Protein AF-A0A7X6UHW1-F1 (afdb_monomer)

Foldseek 3Di:
DVCVVVVHDDDDDDDDQADPVVRDGDDPVVRVVRVVVRVVVCVVPDDD

Radius of gyration: 14.49 Å; Cα contacts (8 Å, |Δi|>4): 22; chains: 1; bounding box: 34×22×34 Å

Mean predicted aligned error: 3.15 Å

Secondary structure (DSSP, 8-state):
-HHHHTT----------EETTTTEE--HHHHHHHHHHHHHHHHHTS--

Solvent-accessible surface area (backbone atoms only — not comparable to full-atom values): 3201 Å² total; per-residue (Å²): 116,68,41,64,76,70,77,43,91,80,83,91,85,84,73,86,53,58,38,86,89,82,66,49,67,60,54,74,68,57,45,51,52,47,48,52,54,50,49,54,53,52,61,73,70,47,82,132

Structure (mmCIF, N/CA/C/O backbone):
data_AF-A0A7X6UHW1-F1
#
_entry.id   AF-A0A7X6UHW1-F1
#
loop_
_atom_site.group_PDB
_atom_site.id
_atom_site.type_symbol
_atom_site.label_atom_id
_atom_site.label_alt_id
_atom_site.label_comp_id
_atom_site.label_asym_id
_atom_site.label_entity_id
_atom_site.label_seq_id
_atom_site.pdbx_PDB_ins_code
_atom_site.Cartn_x
_atom_site.Cartn_y
_at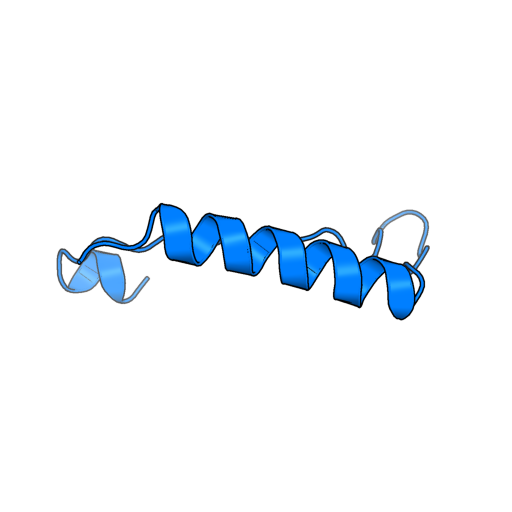om_site.Cartn_z
_atom_site.occupancy
_atom_site.B_iso_or_equiv
_atom_site.auth_seq_id
_atom_site.auth_comp_id
_atom_site.auth_asym_id
_atom_site.auth_atom_id
_atom_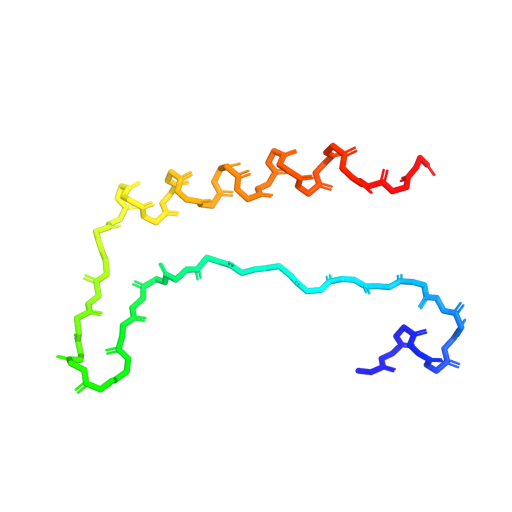site.pdbx_PDB_model_num
ATOM 1 N N . MET A 1 1 ? -11.401 -12.374 5.792 1.00 63.03 1 MET A N 1
ATOM 2 C CA . MET A 1 1 ? -12.805 -11.954 6.048 1.00 63.03 1 MET A CA 1
ATOM 3 C C . MET A 1 1 ? -13.235 -12.003 7.531 1.00 63.03 1 MET A C 1
ATOM 5 O O . MET A 1 1 ? -14.429 -11.962 7.802 1.00 63.03 1 MET A O 1
ATOM 9 N N . LYS A 1 2 ? -12.318 -12.031 8.518 1.00 90.69 2 LYS A N 1
ATOM 10 C CA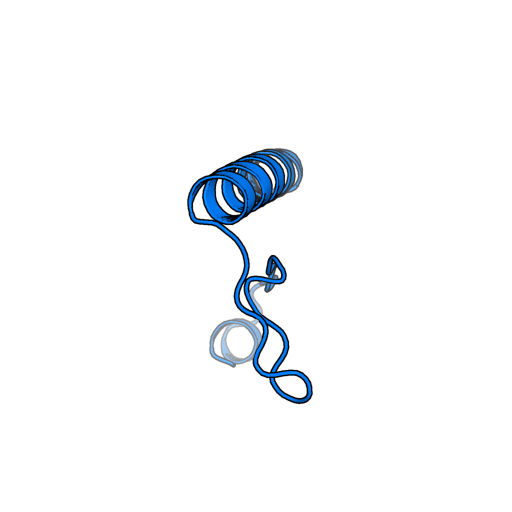 . LYS A 1 2 ? -12.682 -12.082 9.953 1.00 90.69 2 LYS A CA 1
ATOM 11 C C . LYS A 1 2 ? -13.405 -10.816 10.439 1.00 90.69 2 LYS A C 1
ATOM 13 O O . LYS A 1 2 ? -14.403 -10.924 11.137 1.00 90.69 2 LYS A O 1
ATOM 18 N N . ALA A 1 3 ? -12.969 -9.632 10.001 1.00 94.12 3 ALA A N 1
ATOM 19 C CA . ALA A 1 3 ? -13.594 -8.361 10.380 1.00 94.12 3 ALA A CA 1
ATOM 20 C C . ALA A 1 3 ? -15.094 -8.307 10.040 1.00 94.12 3 ALA A C 1
ATOM 22 O O . ALA A 1 3 ? -15.908 -8.005 10.907 1.00 94.12 3 ALA A O 1
ATOM 23 N N . ARG A 1 4 ? -15.474 -8.718 8.819 1.00 95.62 4 ARG A N 1
ATOM 24 C CA . ARG A 1 4 ? -16.882 -8.804 8.396 1.00 95.62 4 ARG A CA 1
ATOM 25 C C . ARG A 1 4 ? -17.696 -9.762 9.268 1.00 95.62 4 ARG A C 1
ATOM 27 O O . ARG A 1 4 ? -18.811 -9.421 9.637 1.00 95.62 4 ARG A O 1
ATOM 34 N N . GLN A 1 5 ? -17.150 -10.937 9.598 1.00 96.94 5 GLN A N 1
ATOM 35 C CA . GLN A 1 5 ? -17.841 -11.928 10.439 1.00 96.94 5 GLN A CA 1
ATOM 36 C C . GLN A 1 5 ? -18.202 -11.367 11.822 1.00 96.94 5 GLN A C 1
ATOM 38 O O . GLN A 1 5 ? -19.245 -11.715 12.361 1.00 96.94 5 GLN A O 1
ATOM 43 N N . PHE A 1 6 ? -17.375 -10.473 12.369 1.00 96.50 6 PHE A N 1
ATOM 44 C CA . PHE A 1 6 ? -17.582 -9.857 13.682 1.00 96.50 6 PHE A CA 1
ATOM 45 C C . PHE A 1 6 ? -18.160 -8.433 13.621 1.00 96.50 6 PHE A C 1
ATOM 47 O O . PHE A 1 6 ? -18.132 -7.722 14.627 1.00 96.50 6 PHE A O 1
ATOM 54 N N . GLY A 1 7 ? -18.635 -7.982 12.452 1.00 95.25 7 GLY A N 1
ATOM 55 C CA . GLY A 1 7 ? -19.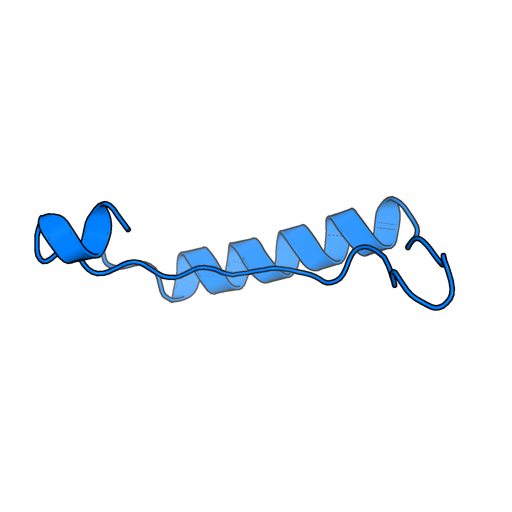185 -6.633 12.276 1.00 95.25 7 GLY A CA 1
ATOM 56 C C . GLY A 1 7 ? -18.184 -5.508 12.574 1.00 95.25 7 GLY A C 1
ATOM 57 O O . GLY A 1 7 ? -18.578 -4.426 13.001 1.00 95.25 7 GLY A O 1
ATOM 58 N N . LYS A 1 8 ? -16.880 -5.761 12.406 1.00 94.88 8 LYS A N 1
ATOM 59 C CA . LYS A 1 8 ? -15.811 -4.779 12.630 1.00 94.88 8 LYS A CA 1
ATOM 60 C C . LYS A 1 8 ? -15.414 -4.101 11.323 1.00 94.88 8 LYS A C 1
ATOM 62 O O . LYS A 1 8 ? -15.449 -4.714 10.254 1.00 94.88 8 LYS A O 1
ATOM 67 N N . ARG A 1 9 ? -14.990 -2.840 11.421 1.00 92.88 9 ARG A N 1
ATOM 68 C CA . ARG A 1 9 ? -14.394 -2.091 10.308 1.00 92.88 9 ARG A CA 1
ATOM 69 C C . ARG A 1 9 ? -12.955 -2.568 10.105 1.00 92.88 9 ARG A C 1
ATOM 71 O O . ARG A 1 9 ? -12.234 -2.764 11.076 1.00 92.88 9 ARG A O 1
ATOM 78 N N . ALA A 1 10 ? -12.556 -2.763 8.855 1.00 94.56 10 ALA A N 1
ATOM 79 C CA . ALA A 1 10 ? -11.184 -3.085 8.481 1.00 94.56 10 ALA A CA 1
ATOM 80 C C . ALA A 1 10 ? -10.871 -2.467 7.118 1.00 94.56 10 ALA A C 1
ATOM 82 O O . ALA A 1 10 ? -11.767 -2.330 6.284 1.00 94.56 10 ALA A O 1
ATOM 83 N N . LEU A 1 11 ? -9.604 -2.128 6.905 1.00 95.38 11 LEU A N 1
ATOM 84 C CA . LEU A 1 11 ? -9.083 -1.552 5.672 1.00 95.38 11 LEU A CA 1
ATOM 85 C C . LEU A 1 11 ? -7.789 -2.285 5.305 1.00 95.38 11 LEU A C 1
ATOM 87 O O . LEU A 1 11 ? -6.955 -2.524 6.174 1.00 95.38 11 LEU A O 1
ATOM 91 N N . GLY A 1 12 ? -7.649 -2.663 4.034 1.00 95.88 12 GLY A N 1
ATOM 92 C CA . GLY A 1 12 ? -6.376 -3.103 3.465 1.00 95.88 12 GLY A CA 1
ATOM 93 C C . GLY A 1 12 ? -5.743 -1.940 2.711 1.00 95.88 12 GLY A C 1
ATOM 94 O O . GLY A 1 12 ? -6.420 -1.313 1.900 1.00 95.88 12 GLY A O 1
ATOM 95 N N . MET A 1 13 ? -4.474 -1.657 2.989 1.00 97.31 13 MET A N 1
ATOM 96 C CA . MET A 1 13 ? -3.691 -0.611 2.337 1.00 97.31 13 MET A CA 1
ATOM 97 C C . MET A 1 13 ? -2.372 -1.228 1.883 1.00 97.31 13 MET A C 1
ATOM 99 O O . MET A 1 13 ? -1.799 -2.043 2.606 1.00 97.31 13 MET A O 1
ATOM 103 N N . PHE A 1 14 ? -1.940 -0.891 0.672 1.00 97.75 14 PHE A N 1
ATOM 104 C CA . PHE A 1 14 ? -0.786 -1.513 0.034 1.00 97.75 14 PHE A CA 1
ATOM 105 C C . PHE A 1 14 ? -0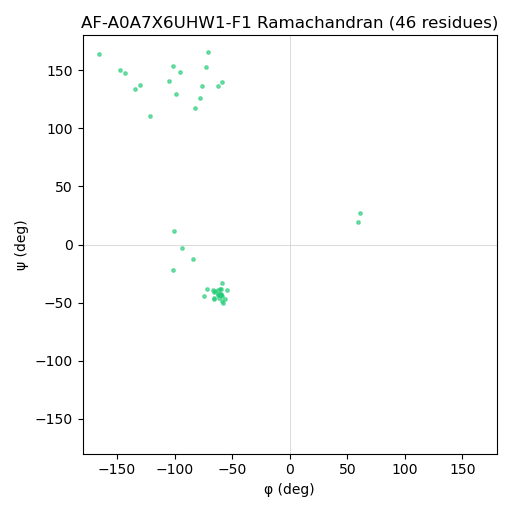.009 -0.471 -0.763 1.00 97.75 14 PHE A C 1
ATOM 107 O O . PHE A 1 14 ? -0.601 0.439 -1.344 1.00 97.75 14 PHE A O 1
ATOM 114 N N . THR A 1 15 ? 1.304 -0.655 -0.832 1.00 97.94 15 THR A N 1
ATOM 115 C CA . THR A 1 15 ? 2.183 0.016 -1.789 1.00 97.94 15 THR A CA 1
ATOM 116 C C . THR A 1 15 ? 2.517 -0.950 -2.920 1.00 97.94 15 THR A C 1
ATOM 118 O O . THR A 1 15 ? 2.477 -2.168 -2.740 1.00 97.94 15 THR A O 1
ATOM 121 N N . VAL A 1 16 ? 2.830 -0.423 -4.103 1.00 96.44 16 VAL A N 1
ATOM 122 C CA . VAL A 1 16 ? 3.313 -1.249 -5.216 1.00 96.44 16 VAL A CA 1
ATOM 123 C C . VAL A 1 16 ? 4.808 -1.486 -5.012 1.00 96.44 16 VAL A C 1
ATOM 125 O O . VAL A 1 16 ? 5.575 -0.531 -4.976 1.00 96.44 16 VAL A O 1
ATOM 128 N N . SER A 1 17 ? 5.214 -2.744 -4.840 1.00 96.88 17 SER A N 1
ATOM 129 C CA . SER A 1 17 ? 6.618 -3.140 -4.640 1.00 96.88 17 SER A CA 1
ATOM 130 C C . SER A 1 17 ? 7.284 -3.714 -5.886 1.00 96.88 17 SER A C 1
ATOM 132 O O . SER A 1 17 ? 8.514 -3.754 -5.963 1.00 96.88 17 SER A O 1
ATOM 134 N N . ASP A 1 18 ? 6.476 -4.204 -6.819 1.00 97.25 18 ASP A N 1
ATOM 135 C CA . ASP A 1 18 ? 6.889 -4.915 -8.017 1.00 97.25 18 ASP A CA 1
ATOM 136 C C . ASP A 1 18 ? 5.720 -5.004 -9.002 1.00 97.25 18 ASP A C 1
ATOM 138 O O . ASP A 1 18 ? 4.556 -4.776 -8.656 1.00 97.25 18 ASP A O 1
ATOM 142 N N . HIS A 1 19 ? 6.048 -5.328 -10.248 1.00 97.56 19 HIS A N 1
ATOM 143 C CA . HIS A 1 19 ? 5.092 -5.480 -11.325 1.00 97.56 19 HIS A CA 1
ATOM 144 C C . HIS A 1 19 ? 5.170 -6.894 -11.908 1.00 97.56 19 HIS A C 1
ATOM 146 O O . HIS A 1 19 ? 6.096 -7.245 -12.634 1.00 97.56 19 HIS A O 1
ATOM 152 N N . ILE A 1 20 ? 4.129 -7.699 -11.6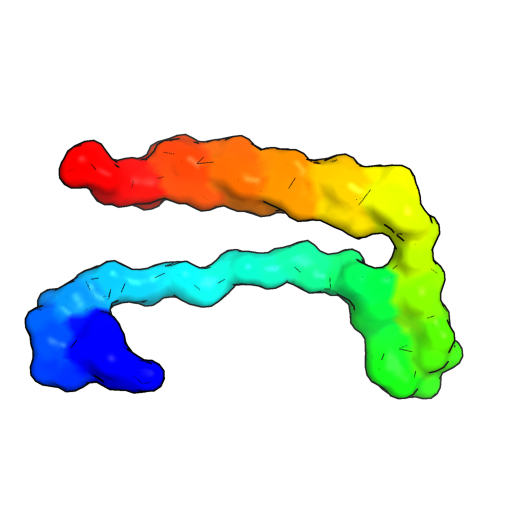80 1.00 97.38 20 ILE A N 1
ATOM 153 C CA . ILE A 1 20 ? 4.113 -9.132 -12.033 1.00 97.38 20 ILE A CA 1
ATOM 154 C C . ILE A 1 20 ? 4.322 -9.384 -13.539 1.00 97.38 20 ILE A C 1
ATOM 156 O O . ILE A 1 20 ? 5.003 -10.337 -13.907 1.00 97.38 20 ILE A O 1
ATOM 160 N N . LEU A 1 21 ? 3.760 -8.543 -14.422 1.00 98.00 21 LEU A N 1
ATOM 161 C CA . LEU A 1 21 ? 3.900 -8.739 -15.878 1.00 98.00 21 LEU A CA 1
ATOM 162 C C . LEU A 1 21 ? 5.289 -8.374 -16.421 1.00 98.00 21 LEU A C 1
ATOM 164 O O . LEU A 1 21 ? 5.820 -9.115 -17.242 1.00 98.00 21 LEU A O 1
ATOM 168 N N . THR A 1 22 ? 5.866 -7.245 -15.996 1.00 97.94 22 THR A N 1
ATOM 169 C CA . THR A 1 22 ? 7.193 -6.798 -16.456 1.00 97.94 22 THR A CA 1
ATOM 170 C C . THR A 1 22 ? 8.329 -7.447 -15.667 1.00 97.94 22 THR A C 1
ATOM 172 O O . THR A 1 22 ? 9.473 -7.396 -16.101 1.00 97.94 22 THR A O 1
ATOM 175 N N . GLN A 1 23 ? 8.012 -8.097 -14.539 1.00 97.12 23 GLN A N 1
ATOM 176 C CA . GLN A 1 23 ? 8.954 -8.666 -13.569 1.00 97.12 23 GLN A CA 1
ATOM 177 C C . GLN A 1 23 ? 9.909 -7.628 -12.960 1.00 97.12 23 GLN A C 1
ATOM 179 O O . GLN A 1 23 ? 10.947 -7.977 -12.398 1.00 97.12 23 GLN A O 1
ATOM 184 N N . GLU A 1 24 ? 9.557 -6.346 -13.047 1.00 97.62 24 GLU A N 1
ATOM 185 C CA . GLU A 1 24 ? 10.321 -5.267 -12.438 1.00 97.62 24 GLU A CA 1
ATOM 186 C C . GLU A 1 24 ? 10.019 -5.215 -10.942 1.00 97.62 24 GLU A C 1
ATOM 188 O O . GLU A 1 24 ? 8.861 -5.132 -10.530 1.00 97.62 24 GLU A O 1
ATOM 193 N N . ALA A 1 25 ? 11.069 -5.254 -10.128 1.00 97.25 25 ALA A N 1
ATOM 194 C CA . ALA A 1 25 ? 10.981 -5.031 -8.695 1.00 97.25 25 ALA A CA 1
ATOM 195 C C . ALA A 1 25 ? 11.522 -3.643 -8.368 1.00 97.25 25 ALA A C 1
ATOM 197 O O . ALA A 1 25 ? 12.540 -3.219 -8.917 1.00 97.25 25 ALA A O 1
ATOM 198 N N . ASP A 1 26 ? 10.870 -2.955 -7.440 1.00 96.69 26 ASP A N 1
ATOM 199 C CA . ASP A 1 26 ? 11.325 -1.640 -7.017 1.00 96.69 26 ASP A CA 1
ATOM 200 C C . ASP A 1 26 ? 12.622 -1.736 -6.186 1.00 96.69 26 ASP A C 1
ATOM 202 O O . ASP A 1 26 ? 13.039 -2.802 -5.708 1.00 96.69 26 ASP A O 1
ATOM 206 N N . THR A 1 27 ? 13.294 -0.610 -5.987 1.00 97.88 27 THR A N 1
ATOM 207 C CA . THR A 1 27 ? 14.491 -0.534 -5.148 1.00 97.88 27 THR A CA 1
ATOM 208 C C . THR A 1 27 ? 14.130 -0.652 -3.658 1.00 97.88 27 THR A C 1
ATOM 210 O O . THR A 1 27 ? 13.036 -0.256 -3.247 1.00 97.88 27 THR A O 1
ATOM 213 N N . PRO A 1 28 ? 15.039 -1.146 -2.790 1.00 98.12 28 PRO A N 1
ATOM 214 C CA . PRO A 1 28 ? 14.793 -1.180 -1.346 1.00 98.12 28 PRO A CA 1
ATOM 215 C C . PRO A 1 28 ? 14.433 0.189 -0.752 1.00 98.12 28 PRO A C 1
ATOM 217 O O . PRO A 1 28 ? 13.537 0.270 0.086 1.00 98.12 28 PRO A O 1
ATOM 220 N N . GLN A 1 29 ? 15.092 1.254 -1.221 1.00 98.06 29 GLN A N 1
ATOM 221 C CA . GLN A 1 29 ? 14.873 2.618 -0.740 1.00 98.06 29 GLN A CA 1
ATOM 222 C C . GLN A 1 29 ? 13.467 3.126 -1.090 1.00 98.06 29 GLN A C 1
ATOM 224 O O . GLN A 1 29 ? 12.773 3.653 -0.223 1.00 98.06 29 GLN A O 1
ATOM 229 N N . ALA A 1 30 ? 13.030 2.931 -2.337 1.00 97.75 30 ALA A N 1
ATOM 230 C CA . ALA A 1 30 ? 11.702 3.341 -2.787 1.00 97.75 30 ALA A CA 1
ATOM 231 C C . ALA A 1 30 ? 10.588 2.564 -2.064 1.00 97.75 30 ALA A C 1
ATOM 233 O O . ALA A 1 30 ? 9.624 3.169 -1.595 1.00 97.75 30 ALA A O 1
ATOM 234 N N . ARG A 1 31 ? 10.771 1.252 -1.842 1.00 98.00 31 ARG A N 1
ATOM 235 C CA . ARG A 1 31 ? 9.838 0.451 -1.029 1.00 98.00 31 ARG A CA 1
ATOM 236 C C . ARG A 1 31 ? 9.727 0.950 0.409 1.00 98.00 31 ARG A C 1
ATOM 238 O O . ARG A 1 31 ? 8.620 1.022 0.938 1.00 98.00 31 ARG A O 1
ATOM 245 N N . GLN A 1 32 ? 10.854 1.280 1.044 1.00 98.44 32 GLN A N 1
ATOM 246 C CA . GLN A 1 32 ? 10.862 1.823 2.404 1.00 98.44 32 GLN A CA 1
ATOM 247 C C . GLN A 1 32 ? 10.114 3.157 2.469 1.00 98.44 32 GLN A C 1
ATOM 249 O O . GLN A 1 32 ? 9.299 3.361 3.367 1.00 98.44 32 GLN A O 1
ATOM 254 N N . GLU A 1 33 ? 10.381 4.050 1.520 1.00 98.50 33 GLU A N 1
ATOM 255 C CA . GLU A 1 33 ? 9.767 5.373 1.473 1.00 98.50 33 GLU A CA 1
ATOM 256 C C . GLU A 1 33 ? 8.255 5.290 1.228 1.00 98.50 33 GLU A C 1
ATOM 258 O O . GLU A 1 33 ? 7.478 5.881 1.977 1.00 98.50 33 GLU A O 1
ATOM 263 N N . GLY A 1 34 ? 7.820 4.474 0.264 1.00 98.31 34 GLY A N 1
ATOM 264 C CA . GLY A 1 34 ? 6.398 4.223 0.037 1.00 98.31 34 GLY A CA 1
ATOM 265 C C . GLY A 1 34 ? 5.718 3.614 1.265 1.00 98.31 34 GLY A C 1
ATOM 266 O O . GLY A 1 34 ? 4.625 4.035 1.642 1.00 98.31 34 GLY A O 1
ATOM 267 N N . TYR A 1 35 ? 6.366 2.652 1.933 1.00 98.31 35 TYR A N 1
ATOM 268 C CA . TYR A 1 35 ? 5.827 2.051 3.156 1.00 98.31 35 TYR A CA 1
ATOM 269 C C . TYR A 1 35 ? 5.680 3.081 4.282 1.00 98.31 35 TYR A C 1
ATOM 271 O O . TYR A 1 35 ? 4.652 3.106 4.956 1.00 98.31 35 TYR A O 1
ATOM 279 N N . ARG A 1 36 ? 6.673 3.960 4.470 1.00 98.56 36 ARG A N 1
ATOM 280 C CA . ARG A 1 36 ? 6.618 5.043 5.461 1.00 98.56 36 ARG A CA 1
ATOM 281 C C . ARG A 1 36 ? 5.415 5.955 5.213 1.00 98.56 36 ARG A C 1
ATOM 283 O O . ARG A 1 36 ? 4.627 6.164 6.129 1.00 98.56 36 ARG A O 1
ATOM 290 N N . GLN A 1 37 ? 5.239 6.426 3.980 1.00 98.62 37 GLN A N 1
ATOM 291 C CA . GLN A 1 37 ? 4.112 7.284 3.595 1.00 98.62 37 GLN A CA 1
ATOM 292 C C . GLN A 1 37 ? 2.758 6.588 3.803 1.00 98.62 37 GLN A C 1
ATOM 294 O O . GLN A 1 37 ? 1.820 7.180 4.335 1.00 98.62 37 GLN A O 1
ATOM 299 N N . MET A 1 38 ? 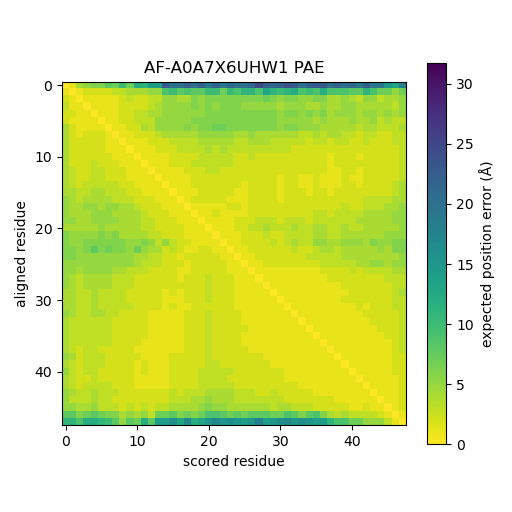2.660 5.304 3.438 1.00 98.50 38 MET A N 1
ATOM 300 C CA . MET A 1 38 ? 1.466 4.492 3.681 1.00 98.50 38 MET A CA 1
ATOM 301 C C . MET A 1 38 ? 1.135 4.413 5.178 1.00 98.50 38 MET A C 1
ATOM 303 O O . MET A 1 38 ? -0.025 4.552 5.560 1.00 98.50 38 MET A O 1
ATOM 307 N N . MET A 1 39 ? 2.141 4.203 6.031 1.00 98.31 39 MET A N 1
ATOM 308 C CA . MET A 1 39 ? 1.953 4.129 7.481 1.00 98.31 39 MET A CA 1
ATOM 309 C C . MET A 1 39 ? 1.527 5.467 8.087 1.00 98.31 39 MET A C 1
ATOM 311 O O . MET A 1 39 ? 0.670 5.475 8.966 1.00 98.31 39 MET A O 1
ATOM 315 N 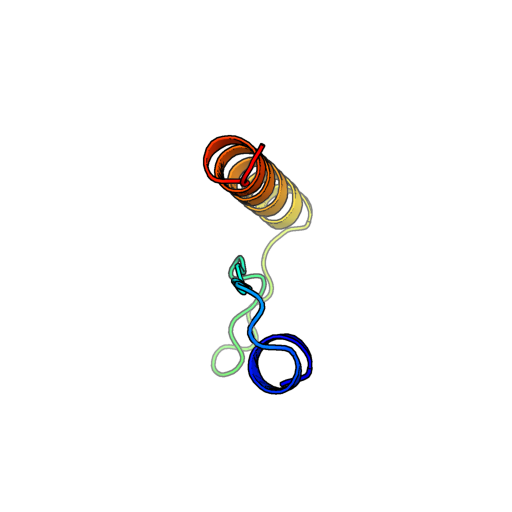N . GLU A 1 40 ? 2.080 6.584 7.615 1.00 98.50 40 GLU A N 1
ATOM 316 C CA . GLU A 1 40 ? 1.664 7.927 8.040 1.00 98.50 40 GLU A CA 1
ATOM 317 C C . GLU A 1 40 ? 0.179 8.158 7.754 1.00 98.50 40 GLU A C 1
ATOM 319 O O . GLU A 1 40 ? -0.575 8.497 8.668 1.00 98.50 40 GLU A O 1
ATOM 324 N N . LEU A 1 41 ? -0.269 7.848 6.533 1.00 98.06 41 LEU A N 1
ATOM 325 C CA . LEU A 1 41 ? -1.684 7.927 6.171 1.00 98.06 41 LEU A CA 1
ATOM 326 C C . LEU A 1 41 ? -2.544 6.967 7.004 1.00 98.06 41 LEU A C 1
ATOM 328 O O . LEU A 1 41 ? -3.626 7.333 7.458 1.00 98.06 41 LE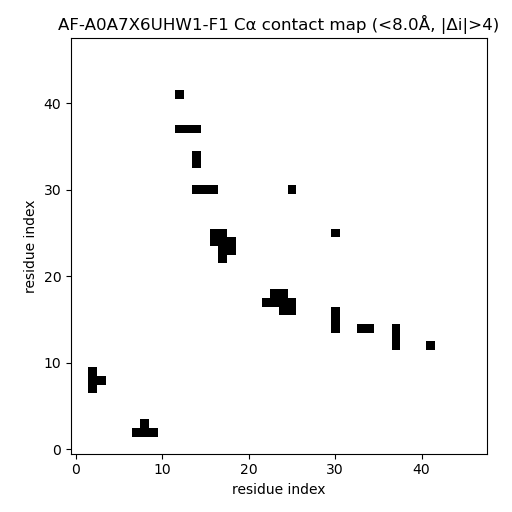U A O 1
ATOM 332 N N . ALA A 1 42 ? -2.081 5.731 7.211 1.00 98.00 42 ALA A N 1
ATOM 333 C CA . ALA A 1 42 ? -2.816 4.736 7.986 1.00 98.00 42 ALA A CA 1
ATOM 334 C C . ALA A 1 42 ? -3.050 5.185 9.434 1.00 98.00 42 ALA A C 1
ATOM 336 O O . ALA A 1 42 ? -4.129 4.938 9.972 1.00 98.00 42 ALA A O 1
ATOM 337 N N . LEU A 1 43 ? -2.064 5.844 10.048 1.00 97.81 43 LEU A N 1
ATOM 338 C CA . LEU A 1 43 ? -2.170 6.398 11.396 1.00 97.81 43 LEU A CA 1
ATOM 339 C C . LEU A 1 43 ? -3.090 7.622 11.446 1.00 97.81 43 LEU A C 1
ATOM 341 O O . LEU A 1 43 ? -3.858 7.747 12.393 1.00 97.81 43 LEU A O 1
ATOM 345 N N . GLU A 1 44 ? -3.061 8.483 10.427 1.00 97.88 44 GLU A N 1
ATOM 346 C CA . GLU A 1 44 ? -3.940 9.657 10.338 1.00 97.88 44 GLU A CA 1
ATOM 347 C C . GLU A 1 44 ? -5.428 9.271 10.276 1.00 97.88 44 GLU A C 1
ATOM 349 O O . GLU A 1 44 ? -6.268 9.913 10.905 1.00 97.88 44 GLU A O 1
ATOM 354 N N . ILE A 1 45 ? -5.763 8.200 9.547 1.00 96.75 45 ILE A N 1
ATOM 355 C CA . ILE A 1 45 ? -7.156 7.753 9.364 1.00 96.75 45 ILE A CA 1
ATOM 356 C C . ILE A 1 45 ? -7.601 6.682 10.370 1.00 96.75 45 ILE A C 1
ATOM 358 O O . ILE A 1 45 ? -8.753 6.227 10.315 1.00 96.75 45 ILE A O 1
ATOM 362 N N . ALA A 1 46 ? -6.700 6.220 11.241 1.00 95.75 46 ALA A N 1
ATOM 363 C CA . ALA A 1 46 ? -7.009 5.190 12.220 1.00 95.75 46 ALA A CA 1
ATOM 364 C C . ALA A 1 46 ? -8.101 5.684 13.190 1.00 95.75 46 ALA A C 1
ATOM 366 O O . ALA A 1 46 ? -8.048 6.822 13.658 1.00 95.75 46 ALA A O 1
ATOM 367 N N . PRO A 1 47 ? -9.106 4.851 13.517 1.00 88.50 47 PRO A N 1
ATOM 368 C CA . PRO A 1 47 ? -10.028 5.164 14.602 1.00 88.50 47 PRO A CA 1
ATOM 369 C C . PRO A 1 47 ? -9.262 5.340 15.921 1.00 88.50 47 PRO A C 1
ATOM 371 O O . PRO A 1 47 ? -8.344 4.563 16.186 1.00 88.50 47 PRO A O 1
ATOM 374 N N . ALA A 1 48 ? -9.665 6.332 16.721 1.00 77.88 48 ALA A N 1
ATOM 375 C CA . ALA A 1 48 ? -9.153 6.553 18.076 1.00 77.88 48 ALA A CA 1
ATOM 376 C C . ALA A 1 48 ? -9.431 5.372 19.021 1.00 77.88 48 ALA A C 1
ATOM 378 O O . ALA A 1 48 ? -10.473 4.692 18.835 1.00 77.88 48 ALA A O 1
#

pLDDT: mean 95.74, std 5.83, range [63.03, 98.62]

Sequence (48 aa):
MKARQFGKRALGMFTVSDHILTQEADTPQARQEGYRQMMELALEIAPA